Protein AF-A0A0C2V8R3-F1 (afdb_monomer)

Structure (mmCIF, N/CA/C/O backbone):
data_AF-A0A0C2V8R3-F1
#
_entry.id   AF-A0A0C2V8R3-F1
#
loop_
_atom_site.group_PDB
_atom_site.id
_atom_site.type_symbol
_atom_site.label_atom_id
_atom_site.label_alt_id
_atom_site.label_comp_id
_atom_site.label_asym_id
_atom_site.label_entity_id
_atom_site.label_seq_id
_atom_site.pdbx_PDB_ins_code
_atom_site.Cartn_x
_atom_site.Cartn_y
_atom_site.Cartn_z
_atom_site.occupancy
_atom_site.B_iso_or_equiv
_atom_site.auth_seq_id
_atom_site.auth_comp_id
_atom_site.auth_asym_id
_atom_site.auth_atom_id
_atom_site.pdbx_PDB_model_num
ATOM 1 N N . MET A 1 1 ? 12.794 -1.164 -6.763 1.00 64.94 1 MET A N 1
ATOM 2 C CA . MET A 1 1 ? 11.910 -2.350 -6.860 1.00 64.94 1 MET A CA 1
ATOM 3 C C . MET A 1 1 ? 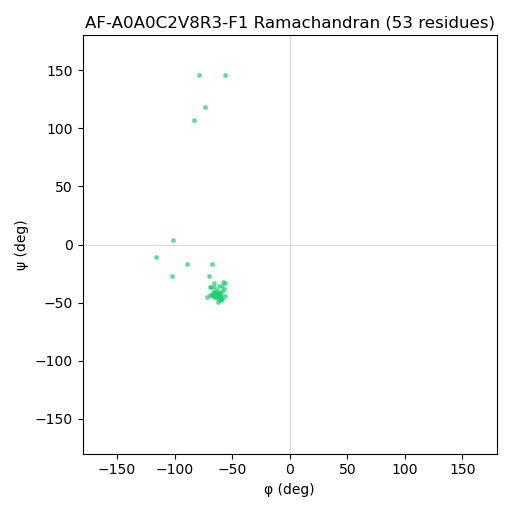11.504 -2.907 -5.502 1.00 64.94 1 MET A C 1
ATOM 5 O O . MET A 1 1 ? 10.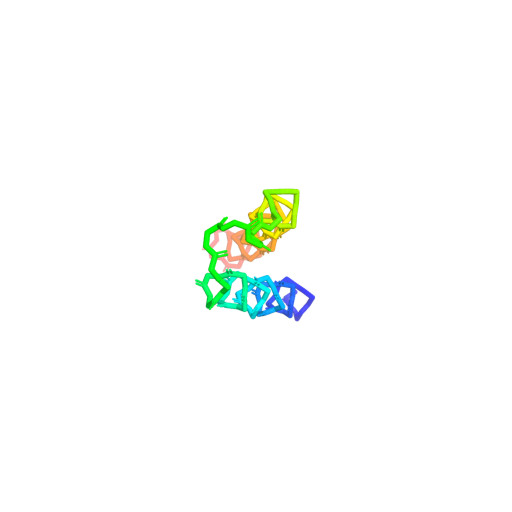329 -2.819 -5.171 1.00 64.94 1 MET A O 1
ATOM 9 N N . GLY A 1 2 ? 12.439 -3.463 -4.715 1.00 71.62 2 GLY A N 1
ATOM 10 C CA . GLY A 1 2 ? 12.098 -4.178 -3.475 1.00 71.62 2 GLY A CA 1
ATOM 11 C C . GLY A 1 2 ? 11.344 -3.326 -2.454 1.00 71.62 2 GLY A C 1
ATOM 12 O O . GLY A 1 2 ? 10.366 -3.781 -1.878 1.00 71.62 2 GLY A O 1
ATOM 13 N N . THR A 1 3 ? 11.724 -2.057 -2.306 1.00 76.38 3 THR A N 1
ATOM 14 C CA . THR A 1 3 ? 11.077 -1.118 -1.380 1.00 76.38 3 THR A CA 1
ATOM 15 C C . THR A 1 3 ? 9.605 -0.865 -1.713 1.00 76.38 3 THR A C 1
ATOM 17 O O . THR A 1 3 ? 8.780 -0.927 -0.810 1.00 76.38 3 THR A O 1
ATOM 20 N N . GLY A 1 4 ? 9.253 -0.657 -2.988 1.00 78.00 4 GLY A N 1
ATOM 21 C CA . GLY A 1 4 ? 7.865 -0.436 -3.423 1.00 78.00 4 GLY A CA 1
ATOM 22 C C . GLY A 1 4 ? 6.971 -1.669 -3.246 1.00 78.00 4 GLY A C 1
ATOM 23 O O . GLY A 1 4 ? 5.852 -1.554 -2.753 1.00 78.00 4 GLY A O 1
ATOM 24 N N . LEU A 1 5 ? 7.496 -2.861 -3.556 1.00 81.31 5 LEU A N 1
ATOM 25 C CA . LEU A 1 5 ? 6.800 -4.136 -3.329 1.00 81.31 5 LEU A CA 1
ATOM 26 C C . LEU A 1 5 ? 6.572 -4.420 -1.842 1.00 81.31 5 LEU A C 1
ATOM 28 O O . LEU A 1 5 ? 5.472 -4.805 -1.449 1.00 81.31 5 LEU A O 1
ATOM 32 N N . ILE A 1 6 ? 7.591 -4.201 -1.009 1.00 86.56 6 ILE A N 1
ATOM 33 C CA . ILE A 1 6 ? 7.490 -4.370 0.446 1.00 86.56 6 ILE A CA 1
ATOM 34 C C . ILE A 1 6 ? 6.454 -3.395 1.020 1.00 86.56 6 ILE A C 1
ATOM 36 O O . ILE A 1 6 ? 5.618 -3.797 1.828 1.00 86.56 6 ILE A O 1
ATOM 40 N N . LEU A 1 7 ? 6.454 -2.138 0.565 1.00 84.19 7 LEU A N 1
ATOM 41 C CA . LEU A 1 7 ? 5.493 -1.123 1.000 1.00 84.19 7 LEU A CA 1
ATOM 42 C C . LEU A 1 7 ? 4.044 -1.514 0.662 1.00 84.19 7 LEU A C 1
ATOM 44 O O . LEU A 1 7 ? 3.147 -1.368 1.494 1.00 84.19 7 LEU A O 1
ATOM 48 N N . LEU A 1 8 ? 3.823 -2.058 -0.538 1.00 85.44 8 LEU A N 1
ATOM 49 C CA . LEU A 1 8 ? 2.519 -2.552 -0.986 1.00 85.44 8 LEU A CA 1
ATOM 50 C C . LEU A 1 8 ? 2.038 -3.756 -0.177 1.00 85.44 8 LEU A C 1
ATOM 52 O O . LEU A 1 8 ? 0.878 -3.789 0.231 1.00 85.44 8 LEU A O 1
ATOM 56 N N . LEU A 1 9 ? 2.924 -4.717 0.098 1.00 88.00 9 LEU A N 1
ATOM 57 C CA . LEU A 1 9 ? 2.610 -5.884 0.927 1.00 88.00 9 LEU A CA 1
ATOM 58 C C . LEU A 1 9 ? 2.212 -5.477 2.349 1.00 88.00 9 LEU A C 1
ATOM 60 O O . LEU A 1 9 ? 1.222 -5.978 2.884 1.00 88.00 9 LEU A O 1
ATOM 64 N N . ILE A 1 10 ? 2.941 -4.529 2.944 1.00 88.56 10 ILE A N 1
ATOM 65 C CA . ILE A 1 10 ? 2.627 -3.991 4.271 1.00 88.56 10 ILE A CA 1
ATOM 66 C C . ILE A 1 10 ? 1.276 -3.259 4.252 1.00 88.56 10 ILE A C 1
ATOM 68 O O . ILE A 1 10 ? 0.452 -3.485 5.139 1.00 88.56 10 ILE A O 1
ATOM 72 N N . CYS A 1 11 ? 0.995 -2.443 3.229 1.00 89.12 11 CYS A N 1
ATOM 73 C CA . CYS A 1 11 ? -0.305 -1.775 3.093 1.00 89.12 11 C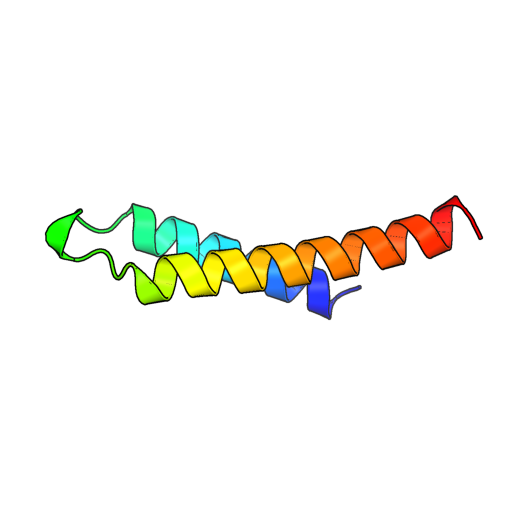YS A CA 1
ATOM 74 C C . CYS A 1 11 ? -1.467 -2.759 2.964 1.00 89.12 11 CYS A C 1
ATOM 76 O O . CYS A 1 11 ? -2.492 -2.579 3.621 1.00 89.12 11 CYS A O 1
ATOM 78 N N . LEU A 1 12 ? -1.304 -3.816 2.166 1.00 88.38 12 LEU A N 1
ATOM 79 C CA . LEU A 1 12 ? -2.299 -4.877 2.015 1.00 88.38 12 LEU A CA 1
ATOM 80 C C . LEU A 1 12 ? -2.586 -5.577 3.345 1.00 88.38 12 LEU A C 1
ATOM 82 O O . LEU A 1 12 ? -3.749 -5.764 3.698 1.00 88.38 12 LEU A O 1
ATOM 86 N N . LEU A 1 13 ? -1.548 -5.904 4.119 1.00 91.00 13 LEU A N 1
ATOM 87 C CA . LEU A 1 13 ? -1.703 -6.500 5.448 1.00 91.00 13 LEU A CA 1
ATOM 88 C C . LEU A 1 13 ? -2.472 -5.579 6.404 1.00 91.00 13 LEU A C 1
ATOM 90 O O . LEU A 1 13 ? -3.393 -6.036 7.084 1.00 91.00 13 LEU A O 1
ATOM 94 N N . ILE A 1 14 ? -2.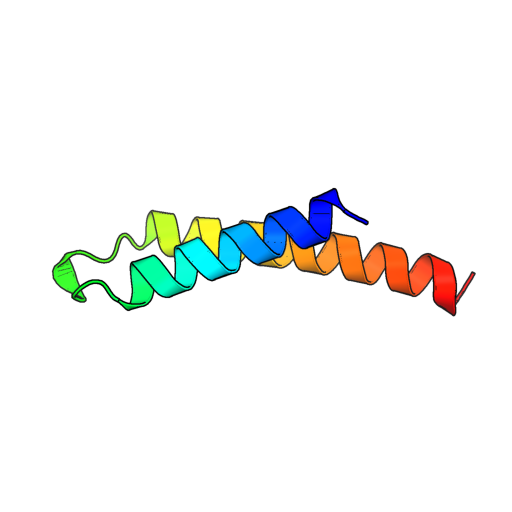140 -4.286 6.429 1.00 88.44 14 ILE A N 1
ATOM 95 C CA . ILE A 1 14 ? -2.816 -3.292 7.276 1.00 88.44 14 ILE A CA 1
ATOM 96 C C . ILE A 1 14 ? -4.282 -3.122 6.857 1.00 88.44 14 ILE A C 1
ATOM 98 O O . ILE A 1 14 ? -5.160 -3.077 7.721 1.00 88.44 14 ILE A O 1
ATOM 102 N N . LEU A 1 15 ? -4.564 -3.081 5.552 1.00 87.75 15 LEU A N 1
ATOM 103 C CA . LEU A 1 15 ? -5.923 -3.000 5.012 1.00 87.75 15 LEU A CA 1
ATOM 104 C C . LEU A 1 15 ? -6.754 -4.227 5.385 1.00 87.75 15 LEU A C 1
ATOM 106 O O . LEU A 1 15 ? -7.852 -4.079 5.916 1.00 87.75 15 LEU A O 1
ATOM 110 N N . VAL A 1 16 ? -6.224 -5.434 5.177 1.00 88.38 16 VAL A N 1
ATOM 111 C CA . VAL A 1 16 ? -6.908 -6.684 5.543 1.00 88.38 16 VAL A CA 1
ATOM 112 C C . VAL A 1 16 ? -7.166 -6.739 7.047 1.00 88.38 16 VAL A C 1
ATOM 114 O O . VAL A 1 16 ? -8.256 -7.121 7.477 1.00 88.38 16 VAL A O 1
ATOM 117 N N . TRP A 1 17 ? -6.196 -6.325 7.862 1.00 88.56 17 TRP A N 1
ATOM 118 C CA . TRP A 1 17 ? -6.357 -6.289 9.312 1.00 88.56 17 TRP A CA 1
ATOM 119 C C . TRP A 1 17 ? -7.420 -5.279 9.760 1.00 88.56 17 TRP A C 1
ATOM 121 O O . TRP A 1 17 ? -8.233 -5.595 10.627 1.00 88.56 17 TRP A O 1
ATOM 131 N N . GLN A 1 18 ? -7.471 -4.092 9.153 1.00 85.50 18 GLN A N 1
ATOM 132 C CA . GLN A 1 18 ? -8.513 -3.103 9.442 1.00 85.50 18 GLN A CA 1
ATOM 133 C C . GLN A 1 18 ? -9.895 -3.549 8.953 1.00 85.50 18 GLN A C 1
ATOM 135 O O . GLN A 1 18 ? -10.885 -3.334 9.648 1.00 85.50 18 GLN A O 1
ATOM 140 N N . LEU A 1 19 ? -9.981 -4.224 7.805 1.00 84.44 19 LEU A N 1
ATOM 141 C CA . LEU A 1 19 ? -11.243 -4.755 7.287 1.00 84.44 19 LEU A CA 1
ATOM 142 C C . LEU A 1 19 ? -11.822 -5.855 8.183 1.00 84.44 19 LEU A C 1
ATOM 144 O O . LEU A 1 19 ? -13.043 -5.922 8.333 1.00 84.44 19 LEU A O 1
ATOM 148 N N . LYS A 1 20 ? -10.966 -6.656 8.832 1.00 86.88 20 LYS A N 1
ATOM 149 C CA . LYS A 1 20 ? -11.376 -7.654 9.834 1.00 86.88 20 LYS A CA 1
ATOM 150 C C . LYS A 1 20 ? -11.939 -7.049 11.125 1.00 86.88 20 LYS A C 1
ATOM 152 O O . LYS A 1 20 ? -12.580 -7.772 11.881 1.00 86.88 20 LYS A O 1
ATOM 157 N N . LYS A 1 21 ? -11.715 -5.761 11.409 1.00 85.62 21 LYS A N 1
ATOM 158 C CA . LYS A 1 21 ? -12.285 -5.105 12.596 1.00 85.62 21 LYS A CA 1
ATOM 159 C C . LYS A 1 21 ? -13.750 -4.732 12.379 1.00 85.62 21 LYS A C 1
ATOM 161 O O . LYS A 1 21 ? -14.140 -4.317 11.283 1.00 85.62 21 LYS A O 1
ATOM 166 N N . ASN A 1 22 ? -14.528 -4.805 13.463 1.00 81.25 22 ASN A N 1
ATOM 167 C CA . ASN A 1 22 ? -15.895 -4.286 13.520 1.00 81.25 22 ASN A CA 1
ATOM 168 C C . ASN A 1 22 ? -15.926 -2.800 13.163 1.00 81.25 22 ASN A C 1
ATOM 170 O O . ASN A 1 22 ? -14.991 -2.064 13.483 1.00 81.25 22 ASN A O 1
ATOM 174 N N . HIS A 1 23 ? -17.009 -2.369 12.515 1.00 73.94 23 HIS A N 1
ATOM 175 C CA . HIS A 1 23 ? -17.106 -1.047 11.897 1.00 73.94 23 HIS A CA 1
ATOM 176 C C . HIS A 1 23 ? -16.843 0.109 12.877 1.00 73.94 23 HIS A C 1
ATOM 178 O O . HIS A 1 23 ? -16.239 1.103 12.484 1.00 73.94 23 HIS A O 1
ATOM 184 N N . GLU A 1 24 ? -17.220 -0.074 14.143 1.00 76.12 24 GLU A N 1
ATOM 185 C CA . GLU A 1 24 ? -17.053 0.876 15.251 1.00 76.12 24 GLU A CA 1
ATOM 186 C C . GLU A 1 24 ? -15.589 1.049 15.691 1.00 76.12 24 GLU A C 1
ATOM 188 O O . GLU A 1 24 ? -15.194 2.114 16.150 1.00 76.12 24 GLU A O 1
ATOM 193 N N . ASN A 1 25 ? -14.758 0.022 15.492 1.00 79.25 25 ASN A N 1
ATOM 194 C CA . ASN A 1 25 ? -13.335 0.018 15.847 1.00 79.25 25 ASN A CA 1
ATOM 195 C C . ASN A 1 25 ? -12.416 0.258 14.636 1.00 79.25 25 ASN A C 1
ATOM 197 O O . ASN A 1 25 ? -11.187 0.173 14.756 1.00 79.25 25 ASN A O 1
ATOM 201 N N . ARG A 1 26 ? -12.985 0.518 13.450 1.00 79.19 26 ARG A N 1
ATOM 202 C CA . ARG A 1 26 ? -12.204 0.847 12.253 1.00 79.19 26 ARG A CA 1
ATOM 203 C C . ARG A 1 26 ? -11.669 2.262 12.378 1.00 79.19 26 ARG A C 1
ATOM 205 O O . ARG A 1 26 ? -12.421 3.230 12.417 1.00 79.19 26 ARG A O 1
ATOM 212 N N . SER A 1 27 ? -10.347 2.386 12.380 1.00 84.06 27 SER A N 1
ATOM 213 C CA . SER A 1 27 ? -9.719 3.702 12.360 1.00 84.06 27 SER A CA 1
ATOM 214 C C . SER A 1 27 ? -9.651 4.204 10.922 1.00 84.06 27 SER A C 1
ATOM 216 O O . SER A 1 27 ? -8.851 3.712 10.123 1.00 84.06 27 SER A O 1
ATOM 218 N N . ILE A 1 28 ? -10.490 5.192 10.601 1.00 83.94 28 ILE A N 1
ATOM 219 C CA . ILE A 1 28 ? -10.531 5.843 9.282 1.00 83.94 28 ILE A CA 1
ATOM 220 C C . ILE A 1 28 ? -9.156 6.422 8.927 1.00 83.94 28 ILE A C 1
ATOM 222 O O . ILE A 1 28 ? -8.717 6.286 7.791 1.00 83.94 28 ILE A O 1
ATOM 226 N N . LEU A 1 29 ? -8.448 6.984 9.915 1.00 85.31 29 LEU A N 1
ATOM 227 C CA . LEU A 1 29 ? -7.084 7.501 9.760 1.00 85.31 29 LEU A CA 1
ATOM 228 C C . LEU A 1 29 ? -6.096 6.425 9.306 1.00 85.31 29 LEU A C 1
ATOM 230 O O . LEU A 1 29 ? -5.292 6.663 8.413 1.00 85.31 29 LEU A O 1
ATOM 234 N N . VAL A 1 30 ? -6.157 5.228 9.894 1.00 85.81 30 VAL A N 1
ATOM 235 C CA . VAL A 1 30 ? -5.266 4.127 9.497 1.00 85.81 30 VAL A CA 1
ATOM 236 C C . VAL A 1 30 ? -5.628 3.616 8.103 1.00 85.81 30 VAL A C 1
ATOM 238 O O . VAL A 1 30 ? -4.737 3.285 7.326 1.00 85.81 30 VAL A O 1
ATOM 241 N N . LEU A 1 31 ? -6.920 3.583 7.762 1.00 86.31 31 LEU A N 1
ATOM 242 C CA . LEU A 1 31 ? -7.382 3.162 6.440 1.00 86.31 31 LEU A CA 1
ATOM 243 C C . LEU A 1 31 ? -6.944 4.141 5.340 1.00 86.31 31 LEU A C 1
ATOM 245 O O . LEU A 1 31 ? -6.488 3.715 4.277 1.00 86.31 31 LEU A O 1
ATOM 249 N N . SER A 1 32 ? -7.056 5.448 5.598 1.00 88.19 32 SER A N 1
ATOM 250 C CA . SER A 1 32 ? -6.662 6.489 4.649 1.00 88.19 32 SER A CA 1
ATOM 251 C C . SER A 1 32 ? -5.148 6.525 4.458 1.00 88.19 32 SER A C 1
ATOM 253 O O . SER A 1 32 ? -4.694 6.531 3.316 1.00 88.19 32 SER A O 1
ATOM 255 N N . LEU A 1 33 ? -4.363 6.432 5.538 1.00 88.19 33 LEU A N 1
ATOM 256 C CA . LEU A 1 33 ? -2.902 6.312 5.473 1.00 88.19 33 LEU A CA 1
ATOM 257 C C . LEU A 1 33 ? -2.453 5.065 4.708 1.00 88.19 33 LEU A C 1
ATOM 259 O O . LEU A 1 33 ? -1.605 5.172 3.826 1.00 88.19 33 LEU A O 1
ATOM 263 N N . ALA A 1 34 ? -3.042 3.900 4.995 1.00 88.81 34 ALA A N 1
ATOM 264 C CA . ALA A 1 34 ? -2.718 2.664 4.282 1.00 88.81 34 ALA A CA 1
ATOM 265 C C . ALA A 1 34 ? -3.044 2.763 2.783 1.00 88.81 34 ALA A C 1
ATOM 267 O O . ALA A 1 34 ? -2.294 2.261 1.950 1.00 88.81 34 ALA A O 1
ATOM 268 N N . SER A 1 35 ? -4.125 3.458 2.423 1.00 87.56 35 SER A N 1
ATOM 269 C CA . SER A 1 35 ? -4.492 3.684 1.020 1.00 87.56 35 SER A CA 1
ATOM 270 C C . SER A 1 35 ? -3.510 4.629 0.316 1.00 87.56 35 SER A C 1
ATOM 272 O O . SER A 1 35 ? -3.065 4.343 -0.794 1.00 87.56 35 SER A O 1
ATOM 274 N N . LEU A 1 36 ? -3.115 5.722 0.978 1.00 90.94 36 LEU A N 1
ATOM 275 C CA . LEU A 1 36 ? -2.143 6.697 0.466 1.00 90.94 36 LEU A CA 1
ATOM 276 C C . LEU A 1 36 ? -0.761 6.065 0.259 1.00 90.94 36 LEU A C 1
ATOM 278 O O . LEU A 1 36 ? -0.154 6.221 -0.798 1.00 90.94 36 LEU A O 1
ATOM 282 N N . MET A 1 37 ? -0.285 5.296 1.241 1.00 88.12 37 MET A N 1
ATOM 283 C CA . MET A 1 37 ? 0.977 4.563 1.125 1.00 88.12 37 MET A CA 1
ATOM 284 C C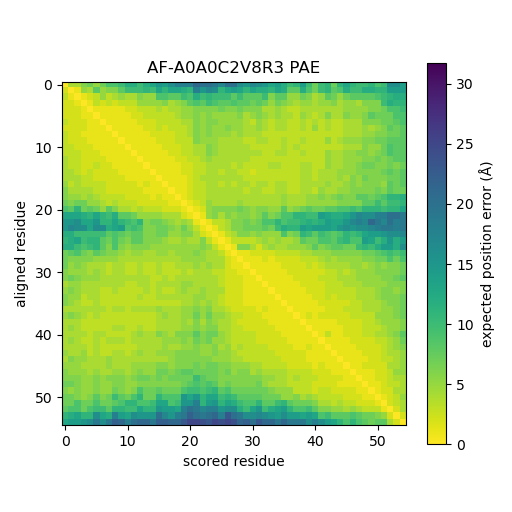 . MET A 1 37 ? 0.905 3.463 0.060 1.00 88.12 37 MET A C 1
ATOM 286 O O . MET A 1 37 ? 1.870 3.270 -0.676 1.00 88.12 37 MET A O 1
ATOM 290 N N . GLY A 1 38 ? -0.240 2.791 -0.086 1.00 89.44 38 GLY A N 1
ATOM 291 C CA . GLY A 1 38 ? -0.465 1.810 -1.147 1.00 89.44 38 GLY A CA 1
ATOM 292 C C . GLY A 1 38 ? -0.355 2.428 -2.542 1.00 89.44 38 GLY A C 1
ATOM 293 O O . GLY A 1 38 ? 0.335 1.877 -3.397 1.00 89.44 38 GLY A O 1
ATOM 294 N N . LEU A 1 39 ? -0.959 3.603 -2.752 1.00 90.38 39 LEU A N 1
ATOM 295 C CA . LEU A 1 39 ? -0.858 4.362 -4.005 1.00 90.38 39 LEU A CA 1
A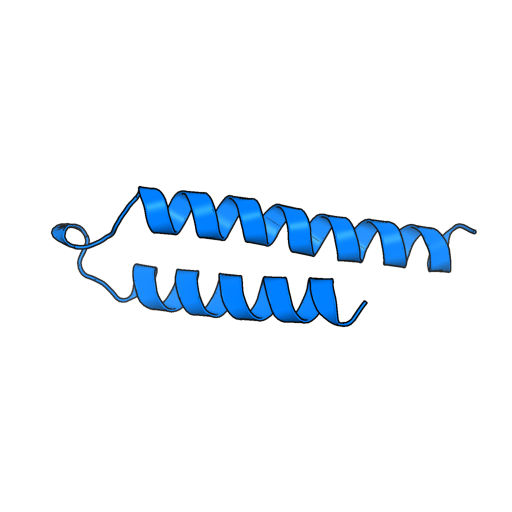TOM 296 C C . LEU A 1 39 ? 0.584 4.780 -4.315 1.00 90.38 39 LEU A C 1
ATOM 298 O O . LEU A 1 39 ? 1.028 4.625 -5.450 1.00 90.38 39 LEU A O 1
ATOM 302 N N . LEU A 1 40 ? 1.337 5.245 -3.313 1.00 88.75 40 LEU A N 1
ATOM 303 C CA . LEU A 1 40 ? 2.756 5.578 -3.481 1.00 88.75 40 LEU A CA 1
ATOM 304 C C . LEU A 1 40 ? 3.591 4.347 -3.865 1.00 88.75 40 LEU A C 1
ATOM 306 O O . LEU A 1 40 ? 4.425 4.427 -4.764 1.00 88.75 40 LEU A O 1
ATOM 310 N N . GLY A 1 41 ? 3.354 3.196 -3.229 1.00 86.69 41 GLY A N 1
ATOM 311 C CA . GLY A 1 41 ? 4.027 1.942 -3.581 1.00 86.69 41 GLY A CA 1
ATOM 312 C C . GLY A 1 41 ? 3.704 1.475 -5.005 1.00 86.69 41 GLY A C 1
ATOM 313 O O . GLY A 1 41 ? 4.594 1.019 -5.723 1.00 86.69 41 GLY A O 1
ATOM 314 N N . LEU A 1 42 ? 2.447 1.641 -5.429 1.00 87.19 42 LEU A N 1
ATOM 315 C CA . LEU A 1 42 ? 1.987 1.325 -6.781 1.00 87.19 42 LEU A CA 1
ATOM 316 C C . LEU A 1 42 ? 2.640 2.237 -7.825 1.00 87.19 42 LEU A C 1
ATOM 318 O O . LEU A 1 42 ? 3.096 1.755 -8.858 1.00 87.19 42 LEU A O 1
ATOM 322 N N . TRP A 1 43 ? 2.735 3.536 -7.534 1.00 88.75 43 TRP A N 1
ATOM 323 C CA . TRP A 1 43 ? 3.400 4.501 -8.404 1.00 88.75 43 TRP A CA 1
ATOM 324 C C . TRP A 1 43 ? 4.878 4.147 -8.596 1.00 88.75 43 TRP A C 1
ATOM 326 O O . TRP A 1 43 ? 5.326 4.020 -9.730 1.00 88.75 43 TRP A O 1
ATOM 336 N N . TYR A 1 44 ? 5.607 3.849 -7.518 1.00 86.56 44 TYR A N 1
ATOM 337 C CA . TYR A 1 44 ? 7.001 3.400 -7.616 1.00 86.56 44 TYR A CA 1
ATOM 338 C C . TYR A 1 44 ? 7.185 2.134 -8.463 1.00 86.56 44 TYR A C 1
ATOM 340 O O . TYR A 1 44 ? 8.231 1.962 -9.094 1.00 86.56 44 TYR A O 1
ATOM 348 N N . LEU A 1 45 ? 6.204 1.224 -8.465 1.00 86.06 45 LEU A N 1
ATOM 349 C CA . LEU A 1 45 ? 6.235 0.060 -9.347 1.00 86.06 45 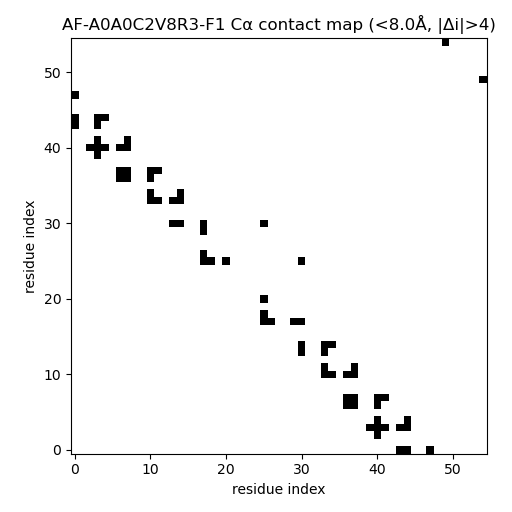LEU A CA 1
ATOM 350 C C . LEU A 1 45 ? 5.977 0.441 -10.799 1.00 86.06 45 LEU A C 1
ATOM 352 O O . LEU A 1 45 ? 6.708 -0.024 -11.668 1.00 86.06 45 LEU A O 1
ATOM 356 N N . PHE A 1 46 ? 4.977 1.282 -11.060 1.00 87.12 46 PHE A N 1
ATOM 357 C CA . PHE A 1 46 ? 4.663 1.721 -12.415 1.00 87.12 46 PHE A CA 1
ATOM 358 C C . PHE A 1 46 ? 5.781 2.551 -13.039 1.00 87.12 46 PHE A C 1
ATOM 360 O O . PHE A 1 46 ? 6.143 2.266 -14.174 1.00 87.12 46 PHE A O 1
ATOM 367 N N . ASP A 1 47 ? 6.388 3.485 -12.306 1.00 86.00 47 ASP A N 1
ATOM 368 C CA . ASP A 1 47 ? 7.547 4.248 -12.786 1.00 86.00 47 ASP A CA 1
ATOM 369 C C . ASP A 1 47 ? 8.681 3.309 -13.204 1.00 86.00 47 ASP A C 1
ATOM 371 O O . ASP A 1 47 ? 9.266 3.457 -14.274 1.00 86.00 47 ASP A O 1
ATOM 375 N N . TRP A 1 48 ? 8.957 2.283 -12.395 1.00 83.69 48 TRP A N 1
ATOM 376 C CA . TRP A 1 48 ? 9.979 1.298 -12.731 1.00 83.69 48 TRP A CA 1
ATOM 377 C C . TRP A 1 48 ? 9.613 0.465 -13.967 1.00 83.69 48 TRP A C 1
ATOM 379 O O . TRP A 1 48 ? 10.458 0.279 -14.844 1.00 83.69 48 TRP A O 1
ATOM 389 N N . VAL A 1 49 ? 8.364 -0.013 -14.057 1.00 85.31 49 VAL A N 1
ATOM 390 C CA . VAL A 1 49 ? 7.877 -0.771 -15.220 1.00 85.31 49 VAL A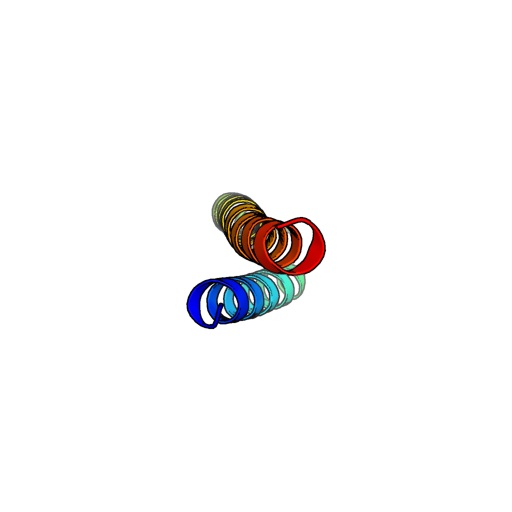 CA 1
ATOM 391 C C . VAL A 1 49 ? 7.997 0.076 -16.480 1.00 85.31 49 VAL A C 1
ATOM 393 O O . VAL A 1 49 ? 8.527 -0.416 -17.472 1.00 85.31 49 VAL A O 1
ATOM 396 N N . ILE A 1 50 ? 7.568 1.339 -16.440 1.00 86.69 50 ILE A N 1
ATOM 397 C CA . ILE A 1 50 ? 7.640 2.267 -17.572 1.00 86.69 50 ILE A CA 1
ATOM 398 C C . ILE A 1 50 ? 9.094 2.453 -18.009 1.00 86.69 50 ILE A C 1
ATOM 400 O O . ILE A 1 50 ? 9.383 2.295 -19.191 1.00 86.69 50 ILE A O 1
ATOM 404 N N . ILE A 1 51 ? 10.019 2.687 -17.072 1.00 85.62 51 ILE A N 1
ATOM 405 C CA . ILE A 1 51 ? 11.449 2.829 -17.385 1.00 85.62 51 ILE A CA 1
ATOM 406 C C . ILE A 1 51 ? 12.015 1.580 -18.076 1.00 85.62 51 ILE A C 1
ATOM 408 O O . ILE A 1 51 ? 12.878 1.722 -18.923 1.00 85.62 51 ILE A O 1
ATOM 412 N N . HIS A 1 52 ? 11.566 0.370 -17.730 1.00 77.44 52 HIS A N 1
ATOM 413 C CA . HIS A 1 52 ? 12.088 -0.870 -18.330 1.00 77.44 52 HIS A CA 1
ATOM 414 C C . HIS A 1 52 ? 11.349 -1.329 -19.593 1.00 77.44 52 HIS A C 1
ATOM 416 O O . HIS A 1 52 ? 11.844 -2.204 -20.298 1.00 77.44 52 HIS A O 1
ATOM 422 N N . THR A 1 53 ? 10.144 -0.817 -19.850 1.00 80.81 53 THR A N 1
ATOM 423 C CA . THR A 1 53 ? 9.348 -1.207 -21.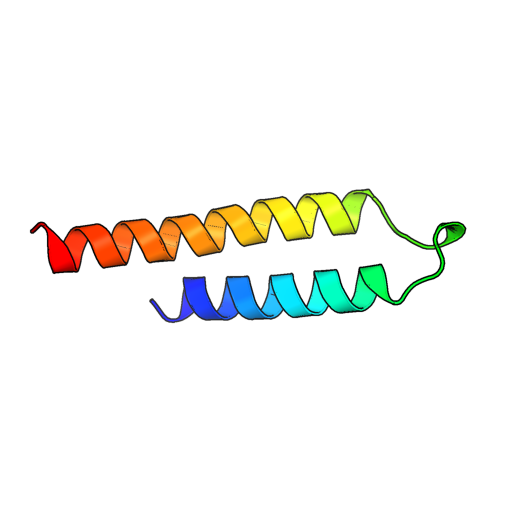028 1.00 80.81 53 THR A CA 1
ATOM 424 C C . THR A 1 53 ? 9.381 -0.176 -22.146 1.00 80.81 53 THR A C 1
ATOM 426 O O . THR A 1 53 ? 9.203 -0.557 -23.300 1.00 80.81 53 THR A O 1
ATOM 429 N N . TRP A 1 54 ? 9.598 1.102 -21.830 1.00 70.62 54 TRP A N 1
ATOM 430 C CA . TRP A 1 54 ? 9.534 2.203 -22.797 1.00 70.62 54 TRP A CA 1
ATOM 431 C C . TRP A 1 54 ? 10.865 2.928 -23.024 1.00 70.62 54 TRP A C 1
ATOM 433 O O . TRP A 1 54 ? 10.945 3.737 -23.949 1.00 70.62 54 TRP A O 1
ATOM 443 N N . LEU A 1 55 ? 11.884 2.662 -22.204 1.00 55.25 55 LEU A N 1
ATOM 444 C CA . LEU A 1 55 ? 13.222 3.257 -22.271 1.00 55.25 55 LEU A CA 1
ATOM 445 C C . LEU A 1 55 ? 14.257 2.150 -22.497 1.00 55.25 55 LEU A C 1
ATOM 447 O O . LEU A 1 55 ? 15.195 2.400 -23.285 1.00 55.25 55 LEU A O 1
#

Solvent-accessible surface area (backbone atoms only — not comparable to full-atom values): 3028 Å² total; per-residue (Å²): 111,70,67,27,54,52,43,31,53,52,22,51,52,52,48,54,56,46,67,72,42,57,79,90,74,45,55,64,67,60,52,52,51,34,49,53,49,28,50,52,16,49,48,54,45,49,56,50,51,46,54,74,74,77,104

Radius of gyration: 13.76 Å; Cα contacts (8 Å, |Δi|>4): 37; chains: 1; bounding box: 30×15×39 Å

Foldseek 3Di:
DVVLVVQLVVLVVQCVVLVPDDPVPRDPVSPVVSVVSNVVSVVVVVVVVCVVPVD

Sequence (55 aa):
MGTGLILLLICLLILVWQLKKNHENRSILVLSLASLMGLLGLWYLFDWVIIHTWL

Secondary structure (DSSP, 8-state):
-HHHHHHHHHHHHHHHHHHTS-GGG--HHHHHHHHHHHHHHHHHHHHHHHHHHH-

Mean predicted aligned error: 5.36 Å

Nearest PDB structures (foldseek):
  4glt-assembly2_C  TM=9.038E-01  e=6.166E+00  Methylobacillus flagellatus KT

pLDDT: mean 83.97, std 6.65, range [55.25, 91.0]

Organism: NCBI:txid889306